Protein AF-A0A9D7ZJR4-F1 (afdb_monomer_lite)

Structure (mmCIF, N/CA/C/O backbone):
data_AF-A0A9D7ZJR4-F1
#
_entry.id   AF-A0A9D7ZJR4-F1
#
loop_
_atom_site.group_PDB
_atom_site.id
_atom_site.type_symbol
_atom_site.label_atom_id
_atom_site.label_alt_id
_atom_site.label_comp_id
_atom_site.label_asym_id
_atom_site.label_entity_id
_atom_site.label_seq_id
_atom_site.pdbx_PDB_ins_code
_atom_site.Cartn_x
_atom_site.Cartn_y
_atom_site.Cartn_z
_atom_site.occupancy
_atom_site.B_iso_or_equiv
_atom_site.auth_seq_id
_atom_site.auth_comp_id
_atom_site.auth_asym_id
_atom_site.auth_atom_id
_atom_site.pdbx_PDB_model_num
ATOM 1 N N . MET A 1 1 ? 1.059 -4.702 23.557 1.00 34.31 1 MET A N 1
ATOM 2 C CA . MET A 1 1 ? 1.125 -5.638 22.414 1.00 34.31 1 MET A CA 1
ATOM 3 C C . MET A 1 1 ? 0.296 -5.066 21.274 1.00 34.31 1 MET A C 1
ATOM 5 O O . MET A 1 1 ? -0.919 -5.073 21.374 1.00 34.31 1 MET A O 1
ATOM 9 N N . LEU A 1 2 ? 0.923 -4.542 20.220 1.00 32.50 2 LEU A N 1
ATOM 10 C CA . LEU A 1 2 ? 0.252 -4.250 18.948 1.00 32.50 2 LEU A CA 1
ATOM 11 C C . LEU A 1 2 ? 1.139 -4.828 17.847 1.00 32.50 2 LEU A C 1
ATOM 13 O O . LEU A 1 2 ? 2.051 -4.177 17.348 1.00 32.50 2 LEU A O 1
ATOM 17 N N . SER A 1 3 ? 0.919 -6.109 17.547 1.00 41.19 3 SER A N 1
ATOM 18 C CA . SER A 1 3 ? 1.530 -6.790 16.406 1.00 41.19 3 SER A CA 1
ATOM 19 C C . SER A 1 3 ? 0.849 -6.272 15.138 1.00 41.19 3 SER A C 1
ATOM 21 O O . SER A 1 3 ? -0.113 -6.853 14.638 1.00 41.19 3 SER A O 1
ATOM 23 N N . GLY A 1 4 ? 1.282 -5.097 14.675 1.00 44.19 4 GLY A N 1
ATOM 24 C CA . GLY A 1 4 ? 0.932 -4.595 13.354 1.00 44.19 4 GLY A CA 1
ATOM 25 C C . GLY A 1 4 ? 1.543 -5.540 12.331 1.00 44.19 4 GLY A C 1
ATOM 26 O O . GLY A 1 4 ? 2.764 -5.583 12.194 1.00 44.19 4 GLY A O 1
ATOM 27 N N . LYS A 1 5 ? 0.705 -6.344 11.672 1.00 51.75 5 LYS A N 1
ATOM 28 C CA . LYS A 1 5 ? 1.111 -7.249 10.596 1.00 51.75 5 LYS A CA 1
ATOM 29 C C . LYS A 1 5 ? 1.855 -6.439 9.531 1.00 51.75 5 LYS A C 1
ATOM 31 O O . LYS A 1 5 ? 1.240 -5.731 8.739 1.00 51.75 5 LYS A O 1
ATOM 36 N N . LYS A 1 6 ? 3.186 -6.520 9.546 1.00 55.81 6 LYS A N 1
ATOM 37 C CA . LYS A 1 6 ? 4.034 -5.959 8.498 1.00 55.81 6 LYS A CA 1
ATOM 38 C C . LYS A 1 6 ? 3.892 -6.859 7.281 1.00 55.81 6 LYS A C 1
ATOM 40 O O . LYS A 1 6 ? 4.330 -8.005 7.299 1.00 55.81 6 LYS A O 1
ATOM 45 N N . CYS A 1 7 ? 3.257 -6.348 6.242 1.00 61.28 7 CYS A N 1
ATOM 46 C CA . CYS A 1 7 ? 3.208 -7.013 4.949 1.00 61.28 7 CYS A CA 1
ATOM 47 C C . CYS A 1 7 ? 4.341 -6.463 4.084 1.00 61.28 7 CYS A C 1
ATOM 49 O O . CYS A 1 7 ? 4.568 -5.256 4.100 1.00 61.28 7 CYS A O 1
ATOM 51 N N . PHE A 1 8 ? 5.067 -7.338 3.384 1.00 60.34 8 PHE A N 1
ATOM 52 C CA . PHE A 1 8 ? 6.357 -7.005 2.775 1.00 60.34 8 PHE A CA 1
ATOM 53 C C . PHE A 1 8 ? 6.435 -7.373 1.288 1.00 60.34 8 PHE A C 1
ATOM 55 O O . PHE A 1 8 ? 5.998 -8.453 0.893 1.00 60.34 8 PHE A O 1
ATOM 62 N N . SER A 1 9 ? 7.031 -6.493 0.474 1.00 72.06 9 SER A N 1
ATOM 63 C CA . SER A 1 9 ? 7.387 -6.759 -0.929 1.00 72.06 9 SER A CA 1
ATOM 64 C C . SER A 1 9 ? 8.889 -6.561 -1.134 1.00 72.06 9 SER A C 1
ATOM 66 O O . SER A 1 9 ? 9.380 -5.437 -1.025 1.00 72.06 9 SER A O 1
ATOM 68 N N . SER A 1 10 ? 9.598 -7.635 -1.500 1.00 69.56 10 SER A N 1
ATOM 69 C CA . SER A 1 10 ? 11.070 -7.724 -1.485 1.00 69.56 10 SER A CA 1
ATOM 70 C C . SER A 1 10 ? 11.799 -6.713 -2.362 1.00 69.56 10 SER A C 1
ATOM 72 O O . SER A 1 10 ? 12.853 -6.227 -1.976 1.00 69.56 10 SER A O 1
ATOM 74 N N . LYS A 1 11 ? 11.242 -6.343 -3.517 1.00 81.44 11 LYS A N 1
ATOM 75 C CA . LYS A 1 11 ? 11.919 -5.419 -4.439 1.00 81.44 11 LYS A CA 1
ATOM 76 C C . LYS A 1 11 ? 12.011 -3.983 -3.915 1.00 81.44 11 LYS A C 1
ATOM 78 O O . LYS A 1 11 ? 13.012 -3.311 -4.124 1.00 81.44 11 LYS A O 1
ATOM 83 N N . PHE A 1 12 ? 10.960 -3.516 -3.251 1.00 85.44 12 PHE A N 1
ATOM 84 C CA . PHE A 1 12 ? 10.860 -2.144 -2.746 1.00 85.44 12 PHE A CA 1
ATOM 85 C C . PHE A 1 12 ? 11.123 -2.055 -1.245 1.00 85.44 12 PHE A C 1
ATOM 87 O O . PHE A 1 12 ? 11.020 -0.973 -0.679 1.00 85.44 12 PHE A O 1
ATOM 94 N N . ASN A 1 13 ? 11.364 -3.191 -0.584 1.00 87.62 13 ASN A N 1
ATOM 95 C CA . ASN A 1 13 ? 11.265 -3.317 0.867 1.00 87.62 13 ASN A CA 1
ATOM 96 C C . ASN A 1 13 ? 9.992 -2.645 1.423 1.00 87.62 13 ASN A C 1
ATOM 98 O O . ASN A 1 13 ? 10.010 -2.040 2.494 1.00 87.62 13 ASN A O 1
ATOM 102 N N . LEU A 1 14 ? 8.897 -2.705 0.651 1.00 89.69 14 LEU A N 1
ATOM 103 C CA . LEU A 1 14 ? 7.667 -1.975 0.948 1.00 89.69 14 LEU A CA 1
ATOM 104 C C . LEU A 1 14 ? 7.022 -2.585 2.187 1.00 89.69 14 LEU A C 1
ATOM 106 O O . LEU A 1 14 ? 6.764 -3.787 2.196 1.00 89.69 14 LEU A O 1
ATOM 110 N N . GLN A 1 15 ? 6.717 -1.756 3.177 1.00 91.31 15 GLN A N 1
ATOM 111 C CA . GLN A 1 15 ? 6.025 -2.143 4.400 1.00 91.31 15 GLN A CA 1
ATOM 112 C C . GLN A 1 15 ? 5.010 -1.084 4.834 1.00 91.31 15 GLN A C 1
ATOM 114 O O . GLN A 1 15 ? 5.148 0.095 4.508 1.00 91.31 15 GLN A O 1
ATOM 119 N N . VAL A 1 16 ? 4.004 -1.504 5.606 1.00 91.56 16 VAL A N 1
ATOM 120 C CA . VAL A 1 16 ? 3.135 -0.589 6.359 1.00 91.56 16 VAL A CA 1
ATOM 121 C C . VAL A 1 16 ? 3.464 -0.683 7.842 1.00 91.56 16 VAL A C 1
ATOM 123 O O . VAL A 1 16 ? 3.492 -1.772 8.417 1.00 91.56 16 VAL A O 1
ATOM 126 N N . ILE A 1 17 ? 3.701 0.474 8.452 1.00 90.44 17 ILE A N 1
ATOM 127 C CA . ILE A 1 17 ? 3.931 0.648 9.884 1.00 90.44 17 ILE A CA 1
ATOM 128 C C . ILE A 1 17 ? 2.700 1.313 10.498 1.00 90.44 17 ILE A C 1
ATOM 130 O O . ILE A 1 17 ? 2.047 2.152 9.875 1.00 90.44 17 ILE A O 1
ATOM 134 N N . THR A 1 18 ? 2.389 0.932 11.732 1.00 88.25 18 THR A N 1
ATOM 135 C CA . THR A 1 18 ? 1.334 1.549 12.535 1.00 88.25 18 THR A CA 1
ATOM 136 C C . THR A 1 18 ? 1.961 2.433 13.605 1.00 88.25 18 THR A C 1
ATOM 138 O O . THR A 1 18 ? 2.694 1.930 14.455 1.00 88.25 18 THR A O 1
ATOM 141 N N . GLU A 1 19 ? 1.634 3.724 13.590 1.00 86.19 19 GLU A N 1
ATOM 142 C CA . GLU A 1 19 ? 2.063 4.704 14.595 1.00 86.19 19 GLU A CA 1
ATOM 143 C C . GLU A 1 19 ? 0.829 5.361 15.221 1.00 86.19 19 GLU A C 1
ATOM 145 O O . GLU A 1 19 ? 0.218 6.267 14.649 1.00 86.19 19 GLU A O 1
ATOM 150 N N . GLY A 1 20 ? 0.405 4.854 16.382 1.00 85.12 20 GLY A N 1
ATOM 151 C CA . GLY A 1 20 ? -0.884 5.223 16.969 1.00 85.12 20 GLY A CA 1
ATOM 152 C C . GLY A 1 20 ? -2.046 4.840 16.044 1.00 85.12 20 GLY A C 1
ATOM 153 O O . GLY A 1 20 ? -2.171 3.682 15.639 1.00 85.12 20 GLY A O 1
ATOM 154 N N . SER A 1 21 ? -2.889 5.813 15.687 1.00 82.75 21 SER A N 1
ATOM 155 C CA . SER A 1 21 ? -3.962 5.641 14.695 1.00 82.75 21 SER A CA 1
ATOM 156 C C . SER A 1 21 ? -3.468 5.722 13.247 1.00 82.75 21 SER A C 1
ATOM 158 O O . SER A 1 21 ? -4.179 5.304 12.335 1.00 82.75 21 SER A O 1
ATOM 160 N N . ASN A 1 22 ? -2.247 6.208 13.011 1.00 87.19 22 ASN A N 1
ATOM 161 C CA . ASN A 1 22 ? -1.729 6.400 11.664 1.00 87.19 22 ASN A CA 1
ATOM 162 C C . ASN A 1 22 ? -1.242 5.085 11.050 1.00 87.19 22 ASN A C 1
ATOM 164 O O . ASN A 1 22 ? -0.804 4.154 11.737 1.00 87.19 22 ASN A O 1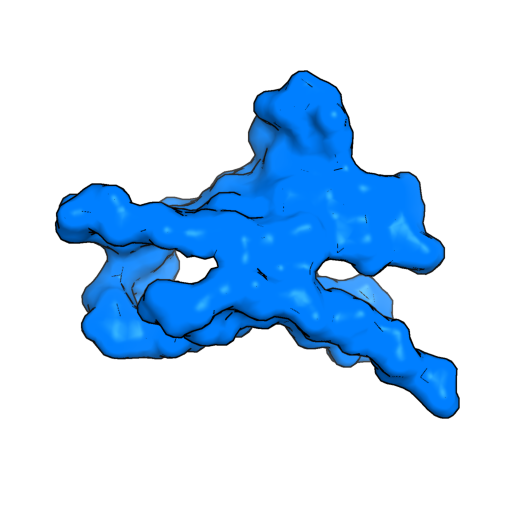
ATOM 168 N N . ARG A 1 23 ? -1.290 5.033 9.720 1.00 90.38 23 ARG A N 1
ATOM 169 C CA . ARG A 1 23 ? -0.634 4.013 8.903 1.00 90.38 23 ARG A CA 1
ATOM 170 C C . ARG A 1 23 ? 0.364 4.707 7.991 1.00 90.38 23 ARG A C 1
ATOM 172 O O . ARG A 1 23 ? 0.012 5.666 7.309 1.00 90.38 23 ARG A O 1
ATOM 179 N N . ILE A 1 24 ? 1.600 4.233 7.996 1.00 93.00 24 ILE A N 1
ATOM 180 C CA . ILE A 1 24 ? 2.702 4.811 7.229 1.00 93.00 24 ILE A CA 1
ATOM 181 C C . ILE A 1 24 ? 3.192 3.754 6.256 1.00 93.00 24 ILE A C 1
ATOM 183 O O . ILE A 1 24 ? 3.604 2.673 6.670 1.00 93.00 24 ILE A O 1
ATOM 187 N N . ALA A 1 25 ? 3.137 4.060 4.965 1.00 93.00 25 ALA A N 1
ATOM 188 C CA . ALA A 1 25 ? 3.833 3.288 3.952 1.00 93.00 25 ALA A CA 1
ATOM 189 C C . ALA A 1 25 ? 5.311 3.680 3.971 1.00 93.00 25 ALA A C 1
ATOM 191 O O . ALA A 1 25 ? 5.620 4.869 3.960 1.00 93.00 25 ALA A O 1
ATOM 192 N N . GLN A 1 26 ? 6.206 2.697 3.980 1.00 92.62 26 GLN A N 1
ATOM 193 C CA . GLN A 1 26 ? 7.652 2.888 3.895 1.00 92.62 26 GLN A CA 1
ATOM 194 C C . GLN A 1 26 ? 8.238 1.975 2.822 1.00 92.62 26 GLN A C 1
ATOM 196 O O . GLN A 1 26 ? 7.836 0.819 2.719 1.00 92.62 26 GLN A O 1
ATOM 201 N N . TRP A 1 27 ? 9.194 2.481 2.051 1.00 91.56 27 TRP A N 1
ATOM 202 C CA . TRP A 1 27 ? 9.918 1.754 1.008 1.00 91.56 27 TRP A CA 1
ATOM 203 C C . TRP A 1 27 ? 11.395 2.162 1.001 1.00 91.56 27 TRP A C 1
ATOM 205 O O . TRP A 1 27 ? 11.794 3.130 1.649 1.00 91.56 27 TRP A O 1
ATOM 215 N N . ASP A 1 28 ? 12.222 1.408 0.285 1.00 86.56 28 ASP A N 1
ATOM 216 C CA . ASP A 1 28 ? 13.621 1.756 0.057 1.00 86.56 28 ASP A CA 1
ATOM 217 C C . ASP A 1 28 ? 13.747 2.948 -0.911 1.00 86.56 28 ASP A C 1
ATOM 219 O O . ASP A 1 28 ? 13.112 2.977 -1.963 1.00 86.56 28 ASP A O 1
ATOM 223 N N . ASN A 1 29 ? 14.589 3.926 -0.567 1.00 69.00 29 ASN A N 1
ATOM 224 C CA . ASN A 1 29 ? 14.821 5.148 -1.347 1.00 69.00 29 ASN A CA 1
ATOM 225 C C . ASN A 1 29 ? 15.883 4.982 -2.444 1.00 69.00 29 ASN A C 1
ATOM 227 O O . ASN A 1 29 ? 16.337 5.968 -3.024 1.00 69.00 29 ASN A O 1
ATOM 231 N N . SER A 1 30 ? 16.325 3.752 -2.719 1.00 77.19 30 SER A N 1
ATOM 232 C CA . SER A 1 30 ? 17.185 3.456 -3.872 1.00 77.19 30 SER A CA 1
ATOM 233 C C . SER A 1 30 ? 16.519 3.831 -5.208 1.00 77.19 30 SER A C 1
ATOM 235 O O . SER A 1 30 ? 17.204 4.060 -6.208 1.00 77.19 30 SER A O 1
ATOM 237 N N . TYR A 1 31 ? 15.194 3.988 -5.214 1.00 70.94 31 TYR A N 1
ATOM 238 C CA . TYR A 1 31 ? 14.408 4.478 -6.339 1.00 70.94 31 TYR A CA 1
ATOM 239 C C . TYR A 1 31 ? 14.276 6.006 -6.287 1.00 70.94 31 TYR A C 1
ATOM 241 O O . TYR A 1 31 ? 13.781 6.564 -5.314 1.00 70.94 31 TYR A O 1
ATOM 249 N N . ARG A 1 32 ? 14.689 6.695 -7.363 1.00 76.94 32 ARG A N 1
ATOM 250 C CA . ARG A 1 32 ? 14.666 8.174 -7.455 1.00 76.94 32 ARG A CA 1
ATOM 251 C C . ARG A 1 32 ? 13.275 8.776 -7.252 1.00 76.94 32 ARG A C 1
ATOM 253 O O . ARG A 1 32 ? 13.165 9.931 -6.850 1.00 76.94 32 ARG A O 1
ATOM 260 N N . GLU A 1 33 ? 12.249 8.028 -7.641 1.00 89.38 33 GLU A N 1
ATOM 261 C CA . GLU A 1 33 ? 10.865 8.472 -7.660 1.00 89.38 33 GLU A CA 1
ATOM 262 C C . GLU A 1 33 ? 9.930 7.258 -7.684 1.00 89.38 33 GLU A C 1
ATOM 264 O O . GLU A 1 33 ? 10.124 6.350 -8.501 1.00 89.38 33 GLU A O 1
ATOM 269 N N . VAL A 1 34 ? 8.922 7.242 -6.808 1.00 91.50 34 VAL A N 1
ATOM 270 C CA . VAL A 1 34 ? 7.897 6.190 -6.774 1.00 91.50 34 VAL A CA 1
ATOM 271 C C . VAL A 1 34 ? 6.483 6.756 -6.796 1.00 91.50 34 VAL A C 1
ATOM 273 O O . VAL A 1 34 ? 6.210 7.866 -6.342 1.00 91.50 34 VAL A O 1
ATOM 276 N N . ASN A 1 35 ? 5.562 5.931 -7.268 1.00 93.00 35 ASN A N 1
ATOM 277 C CA . ASN A 1 35 ? 4.131 6.153 -7.241 1.00 93.00 35 ASN A CA 1
ATOM 278 C C . ASN A 1 35 ? 3.481 5.081 -6.371 1.00 93.00 35 ASN A C 1
ATOM 280 O O . ASN A 1 35 ? 3.819 3.897 -6.467 1.00 93.00 35 ASN A O 1
ATOM 284 N N . LEU A 1 36 ? 2.512 5.489 -5.563 1.00 94.75 36 LEU A N 1
ATOM 285 C CA . LEU A 1 36 ? 1.726 4.606 -4.719 1.00 94.75 36 LEU A CA 1
ATOM 286 C C . LEU A 1 36 ? 0.258 4.639 -5.117 1.00 94.75 36 LEU A C 1
ATOM 288 O O . LEU A 1 36 ? -0.303 5.695 -5.408 1.00 94.75 36 LEU A O 1
ATOM 292 N N . GLN A 1 37 ? -0.373 3.472 -5.069 1.00 96.00 37 GLN A N 1
ATOM 293 C CA . GLN A 1 37 ? -1.815 3.321 -5.204 1.00 96.00 37 GLN A CA 1
ATOM 294 C C . GLN A 1 37 ? -2.323 2.393 -4.115 1.00 96.00 37 GLN A C 1
ATOM 296 O O . GLN A 1 37 ? -1.778 1.308 -3.920 1.00 96.00 37 GLN A O 1
ATOM 301 N N . LEU A 1 38 ? -3.375 2.813 -3.423 1.00 96.31 38 LEU A N 1
ATOM 302 C CA . LEU A 1 38 ? -4.082 1.976 -2.471 1.00 96.31 38 LEU A CA 1
ATOM 303 C C . LEU A 1 38 ? -5.414 1.556 -3.081 1.00 96.31 38 LEU A C 1
ATOM 305 O O . LEU A 1 38 ? -6.212 2.396 -3.504 1.00 96.31 38 LEU A O 1
ATOM 309 N N . VAL A 1 39 ? -5.627 0.250 -3.123 1.00 96.06 39 VAL A N 1
ATOM 310 C CA . VAL A 1 39 ? -6.759 -0.388 -3.785 1.00 96.06 39 VAL A CA 1
ATOM 311 C C . VAL A 1 39 ? -7.574 -1.154 -2.747 1.00 96.06 39 VAL A C 1
ATOM 313 O O . VAL A 1 39 ? -6.998 -1.814 -1.882 1.00 96.06 39 VAL A O 1
ATOM 316 N N . ASP A 1 40 ? -8.900 -1.056 -2.799 1.00 94.50 40 ASP A N 1
ATOM 317 C CA . ASP A 1 40 ? -9.791 -1.834 -1.933 1.00 94.50 40 ASP A CA 1
ATOM 318 C C . ASP A 1 40 ? -9.930 -3.301 -2.389 1.00 94.50 40 ASP A C 1
ATOM 320 O O . ASP A 1 40 ? -9.401 -3.718 -3.422 1.00 94.50 40 ASP A O 1
ATOM 324 N N . ALA A 1 41 ? -10.650 -4.107 -1.605 1.00 89.19 41 ALA A N 1
ATOM 325 C CA . ALA A 1 41 ? -10.839 -5.535 -1.866 1.00 89.19 41 ALA A CA 1
ATOM 326 C C . ALA 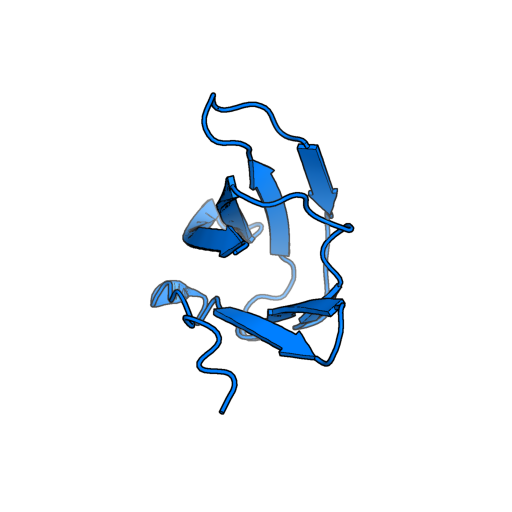A 1 41 ? -11.520 -5.859 -3.211 1.00 89.19 41 ALA A C 1
ATOM 328 O O . ALA A 1 41 ? -11.393 -6.987 -3.686 1.00 89.19 41 ALA A O 1
ATOM 329 N N . ILE A 1 42 ? -12.226 -4.901 -3.822 1.00 90.56 42 ILE A N 1
ATOM 330 C CA . ILE A 1 42 ? -12.905 -5.081 -5.114 1.00 90.56 42 ILE A CA 1
ATOM 331 C C . ILE A 1 42 ? -12.156 -4.411 -6.273 1.00 90.56 42 ILE A C 1
ATOM 333 O O . ILE A 1 42 ? -12.678 -4.334 -7.383 1.00 90.56 42 ILE A O 1
ATOM 337 N N . GLY A 1 43 ? -10.923 -3.953 -6.044 1.00 90.00 43 GLY A N 1
ATOM 338 C CA . GLY A 1 43 ? -10.061 -3.427 -7.097 1.00 90.00 43 GLY A CA 1
ATOM 339 C C . GLY A 1 43 ? -10.217 -1.929 -7.366 1.00 90.00 43 GLY A C 1
ATOM 340 O O . GLY A 1 43 ? -9.643 -1.437 -8.337 1.00 90.00 43 GLY A O 1
ATOM 341 N N . ARG A 1 44 ? -10.955 -1.179 -6.537 1.00 94.75 44 ARG A N 1
ATOM 342 C CA . ARG A 1 44 ? -11.092 0.275 -6.713 1.00 94.75 44 ARG A CA 1
ATOM 343 C C . ARG A 1 44 ? -9.927 1.006 -6.065 1.00 94.75 44 ARG A C 1
ATOM 345 O O . ARG A 1 44 ? -9.634 0.800 -4.888 1.00 94.75 44 ARG A O 1
ATOM 352 N N . THR A 1 45 ? -9.305 1.914 -6.809 1.00 95.81 45 THR A N 1
ATOM 353 C CA . THR A 1 45 ? -8.319 2.847 -6.255 1.00 95.81 45 THR A CA 1
ATOM 354 C C . THR A 1 45 ? -9.019 3.837 -5.332 1.00 95.81 45 THR A C 1
ATOM 356 O O . THR A 1 45 ? -9.839 4.631 -5.784 1.00 95.81 45 THR A O 1
ATOM 359 N N . ILE A 1 46 ? -8.682 3.801 -4.046 1.00 95.62 46 ILE A N 1
ATOM 360 C CA . I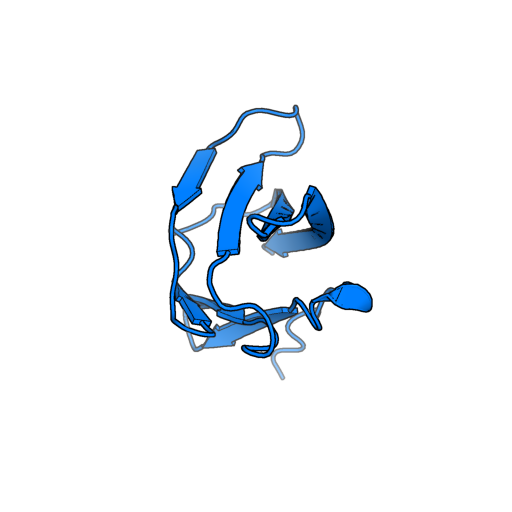LE A 1 46 ? -9.231 4.719 -3.036 1.00 95.62 46 ILE A CA 1
ATOM 361 C C . ILE A 1 46 ? -8.279 5.870 -2.716 1.00 95.62 46 ILE A C 1
ATOM 363 O O . ILE A 1 46 ? -8.692 6.891 -2.176 1.00 95.62 46 ILE A O 1
ATOM 367 N N . TRP A 1 47 ? -6.996 5.708 -3.042 1.00 96.62 47 TRP A N 1
ATOM 368 C CA . TRP A 1 47 ? -5.983 6.730 -2.839 1.00 96.62 47 TRP A CA 1
ATOM 369 C C . TRP A 1 47 ? -4.800 6.519 -3.777 1.00 96.62 47 TRP A C 1
ATOM 371 O O . TRP A 1 47 ? -4.479 5.394 -4.171 1.00 96.62 47 TRP A O 1
ATOM 381 N N . SER A 1 48 ? -4.143 7.611 -4.153 1.00 96.19 48 SER A N 1
ATOM 382 C CA . SER A 1 48 ? -2.916 7.582 -4.941 1.00 96.19 48 SER A CA 1
ATOM 383 C C . SER A 1 48 ? -2.010 8.739 -4.563 1.00 96.19 48 SER A C 1
ATOM 385 O O . SER A 1 48 ? -2.475 9.810 -4.177 1.00 96.19 48 SER A O 1
ATOM 387 N N . SER A 1 49 ? -0.711 8.526 -4.718 1.00 95.19 49 SER A N 1
ATOM 388 C CA . SER A 1 49 ? 0.293 9.571 -4.601 1.00 95.19 49 SER A CA 1
ATOM 389 C C . SER A 1 49 ? 1.380 9.331 -5.632 1.00 95.19 49 SER A C 1
ATOM 391 O O . SER A 1 49 ? 1.792 8.191 -5.849 1.00 95.19 49 SER A O 1
ATOM 393 N N . PHE A 1 50 ? 1.800 10.400 -6.298 1.00 93.44 50 PHE A N 1
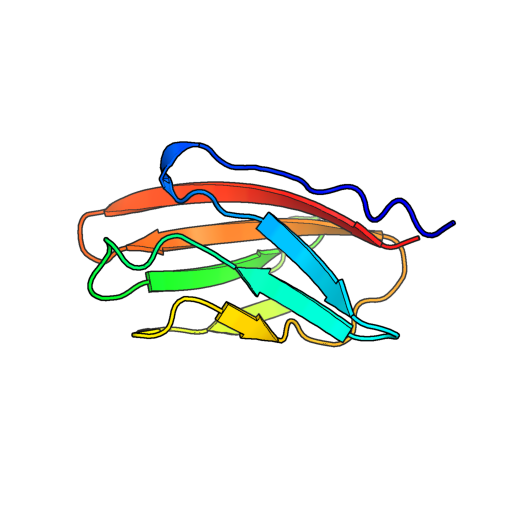ATOM 394 C CA . PHE A 1 50 ? 2.668 10.326 -7.463 1.00 93.44 50 PHE A CA 1
ATOM 395 C C . PHE A 1 50 ? 3.943 11.124 -7.238 1.00 93.44 50 PHE A C 1
ATOM 397 O O . PHE A 1 50 ? 3.950 12.112 -6.504 1.00 93.44 50 PHE A O 1
ATOM 404 N N . ASN A 1 51 ? 4.995 10.705 -7.928 1.00 92.56 51 ASN A N 1
ATOM 405 C CA . ASN A 1 51 ? 6.287 11.366 -7.992 1.00 92.56 51 ASN A CA 1
ATOM 406 C C . ASN A 1 51 ? 6.925 11.577 -6.605 1.00 92.56 51 ASN A C 1
ATOM 408 O O . ASN A 1 51 ? 7.525 12.618 -6.322 1.00 92.56 51 ASN A O 1
ATOM 412 N N . LEU A 1 52 ? 6.770 10.593 -5.713 1.00 92.50 52 LEU A N 1
ATOM 413 C CA . LEU A 1 52 ? 7.313 10.638 -4.361 1.00 92.50 52 LEU A CA 1
ATOM 414 C C . LEU A 1 52 ? 8.831 10.461 -4.404 1.00 92.50 52 LEU A C 1
ATOM 416 O O . LEU A 1 52 ? 9.332 9.418 -4.817 1.00 92.50 52 LEU A O 1
ATOM 420 N N . LYS A 1 53 ? 9.548 11.478 -3.918 1.00 91.44 53 LYS A N 1
ATOM 421 C CA . LYS A 1 53 ? 11.019 11.508 -3.760 1.00 91.44 53 LYS A CA 1
ATOM 422 C C . LYS A 1 53 ? 11.455 11.329 -2.303 1.00 91.44 53 LYS A C 1
ATOM 424 O O . LYS A 1 53 ? 12.518 11.778 -1.885 1.00 91.44 53 LYS A O 1
ATOM 429 N N . VAL A 1 54 ? 10.562 10.743 -1.518 1.00 90.88 54 VAL A N 1
ATOM 430 C CA . VAL A 1 54 ? 10.736 10.391 -0.110 1.00 90.88 54 VAL A CA 1
ATOM 431 C C . VAL A 1 54 ? 10.696 8.872 0.011 1.00 90.88 54 VAL A C 1
ATOM 433 O O . VAL A 1 54 ? 10.427 8.179 -0.965 1.00 90.88 54 VAL A O 1
ATOM 436 N N . ASN A 1 55 ? 10.930 8.354 1.211 1.00 90.56 55 ASN A N 1
ATOM 437 C CA . ASN A 1 55 ? 10.893 6.921 1.507 1.00 90.56 55 ASN A CA 1
ATOM 438 C C . ASN A 1 55 ? 9.699 6.506 2.375 1.00 90.56 55 ASN A C 1
ATOM 440 O O . ASN A 1 55 ? 9.558 5.332 2.713 1.00 90.56 55 ASN A O 1
ATOM 444 N N . THR A 1 56 ? 8.870 7.469 2.781 1.00 93.12 56 THR A N 1
ATOM 445 C CA . THR A 1 56 ? 7.675 7.231 3.583 1.00 93.12 56 THR A CA 1
ATOM 446 C C . THR A 1 56 ? 6.544 8.167 3.185 1.00 93.12 56 THR A C 1
ATOM 448 O O . THR A 1 56 ? 6.772 9.277 2.707 1.00 93.12 56 THR A O 1
ATOM 451 N N . THR A 1 57 ? 5.306 7.728 3.388 1.00 94.50 57 THR A N 1
ATOM 452 C CA . THR A 1 57 ? 4.136 8.607 3.334 1.00 94.50 57 THR A CA 1
ATOM 453 C C . THR A 1 57 ? 3.015 8.067 4.209 1.00 94.50 57 THR A C 1
ATOM 455 O O . THR A 1 57 ? 2.879 6.855 4.404 1.00 94.50 57 THR A O 1
ATOM 458 N N . LYS A 1 58 ? 2.202 8.972 4.750 1.00 94.69 58 LYS A N 1
ATOM 459 C CA . LYS A 1 58 ? 1.023 8.611 5.533 1.00 94.69 58 LYS A CA 1
ATOM 460 C C . LYS A 1 58 ? -0.089 8.152 4.586 1.00 94.69 58 LYS A C 1
ATOM 462 O O . LYS A 1 58 ? -0.421 8.842 3.625 1.00 94.69 58 LYS A O 1
ATOM 467 N N . LEU A 1 59 ? -0.665 6.989 4.874 1.00 93.81 59 LEU A N 1
ATOM 468 C CA . LEU A 1 59 ? -1.863 6.498 4.198 1.00 93.81 59 LEU A CA 1
ATOM 469 C C . LEU A 1 59 ? -3.103 7.257 4.704 1.00 93.81 59 LEU A C 1
ATOM 471 O O . LEU A 1 59 ? -3.092 7.745 5.841 1.00 93.81 59 LEU A O 1
ATOM 475 N N . PRO A 1 60 ? -4.172 7.358 3.892 1.00 93.81 60 PRO A N 1
ATOM 476 C CA . PRO A 1 60 ? -5.446 7.893 4.367 1.00 93.81 60 PRO A CA 1
ATOM 477 C C . PRO A 1 60 ? -5.970 7.078 5.555 1.00 93.81 60 PRO A C 1
ATOM 479 O O . PRO A 1 60 ? -5.530 5.953 5.800 1.00 93.81 60 PRO A O 1
ATOM 482 N N . GLU A 1 61 ? -6.928 7.635 6.291 1.00 91.69 61 GLU A N 1
ATOM 483 C CA . GLU A 1 61 ? -7.647 6.859 7.298 1.00 91.69 61 GLU A CA 1
ATOM 484 C C . GLU A 1 61 ? -8.424 5.731 6.614 1.00 91.69 61 GLU A C 1
ATOM 486 O O . GLU A 1 61 ? -9.155 5.949 5.647 1.00 91.69 61 GLU A O 1
ATOM 491 N N . LEU A 1 62 ? -8.213 4.508 7.097 1.00 89.12 62 LEU A N 1
ATOM 492 C CA . LEU A 1 62 ? -8.804 3.299 6.539 1.00 89.12 62 LEU A CA 1
ATOM 493 C C . LEU A 1 62 ? -9.781 2.706 7.540 1.00 89.12 62 LEU A C 1
ATOM 495 O O . LEU A 1 62 ? -9.482 2.614 8.731 1.00 89.12 62 LEU A O 1
ATOM 499 N N . ILE A 1 63 ? -10.925 2.265 7.031 1.00 90.81 63 ILE A N 1
ATOM 500 C CA . ILE A 1 63 ? -11.865 1.453 7.799 1.00 90.81 63 ILE A CA 1
ATOM 501 C C . ILE A 1 63 ? -11.346 0.008 7.898 1.00 90.81 63 ILE A C 1
ATOM 503 O O . ILE A 1 63 ? -10.510 -0.398 7.084 1.00 90.81 63 ILE A O 1
ATOM 507 N N . PRO A 1 64 ? -11.817 -0.786 8.874 1.00 91.69 64 PRO A N 1
ATOM 508 C CA . PRO A 1 64 ? -11.480 -2.202 8.952 1.00 91.69 64 PRO A CA 1
ATOM 509 C C . PRO A 1 64 ? -11.759 -2.932 7.634 1.00 91.69 64 PRO A C 1
ATOM 511 O O . PRO A 1 64 ? -12.823 -2.776 7.032 1.00 91.69 64 PRO A O 1
ATOM 514 N N . GLY A 1 65 ? -10.786 -3.715 7.170 1.00 91.44 65 GLY A N 1
ATOM 515 C CA . GLY A 1 65 ? -10.842 -4.348 5.858 1.00 91.44 65 GLY A CA 1
ATOM 516 C C . GLY A 1 65 ? -9.481 -4.729 5.280 1.00 91.44 65 GLY A C 1
ATOM 517 O O . GLY A 1 65 ? -8.427 -4.553 5.897 1.00 91.44 65 GLY A O 1
ATOM 518 N N . ASN A 1 66 ? -9.523 -5.272 4.063 1.00 92.94 66 ASN A N 1
ATOM 519 C CA . ASN A 1 66 ? -8.346 -5.653 3.290 1.00 92.94 66 ASN A CA 1
ATOM 520 C C . ASN A 1 66 ? -8.124 -4.660 2.146 1.00 92.94 66 ASN A C 1
ATOM 522 O O . ASN A 1 66 ? -9.037 -4.389 1.366 1.00 92.94 66 ASN A O 1
ATOM 526 N N . TYR A 1 67 ? -6.886 -4.195 2.017 1.00 94.00 67 TYR A N 1
ATOM 527 C CA . TYR A 1 67 ? -6.445 -3.302 0.951 1.00 94.00 67 TYR A CA 1
ATOM 528 C C . TYR A 1 67 ? -5.174 -3.832 0.298 1.00 94.00 67 TYR A C 1
ATOM 530 O O . TYR A 1 67 ? -4.435 -4.611 0.895 1.00 94.00 67 TYR A O 1
ATOM 538 N N . ILE A 1 68 ? -4.877 -3.382 -0.912 1.00 94.31 68 ILE A N 1
ATOM 539 C CA . ILE A 1 68 ? -3.609 -3.649 -1.587 1.00 94.31 68 ILE A CA 1
ATOM 540 C C . ILE A 1 68 ? -2.900 -2.318 -1.784 1.00 94.31 68 ILE A C 1
ATOM 542 O O . ILE A 1 68 ? -3.418 -1.434 -2.462 1.00 94.31 68 ILE A O 1
ATOM 546 N N . LEU A 1 69 ? -1.709 -2.183 -1.205 1.00 95.06 69 LEU A N 1
ATOM 547 C CA . LEU A 1 69 ? -0.819 -1.067 -1.496 1.00 95.06 69 LEU A CA 1
ATOM 548 C C . LEU A 1 69 ? 0.134 -1.487 -2.609 1.00 95.06 69 LEU A C 1
ATOM 550 O O . LEU A 1 69 ? 0.949 -2.389 -2.419 1.00 95.06 69 LEU A O 1
ATOM 554 N N . CYS A 1 70 ? 0.024 -0.829 -3.753 1.00 92.31 70 CYS A N 1
ATOM 555 C CA . CYS A 1 70 ? 0.898 -0.985 -4.902 1.00 92.31 70 CYS A CA 1
ATOM 556 C C . CYS A 1 70 ? 1.929 0.141 -4.914 1.00 92.31 70 CYS A C 1
ATOM 558 O O . CYS A 1 70 ? 1.576 1.304 -4.735 1.00 92.31 70 CYS A O 1
ATOM 560 N N . VAL A 1 71 ? 3.180 -0.205 -5.196 1.00 91.88 71 VAL A N 1
ATOM 561 C CA . VAL A 1 71 ? 4.266 0.732 -5.482 1.00 91.88 71 VAL A CA 1
ATOM 562 C C . VAL A 1 71 ? 4.798 0.461 -6.877 1.00 91.88 71 VAL A C 1
ATOM 564 O O . VAL A 1 71 ? 4.909 -0.697 -7.289 1.00 91.88 71 VAL A O 1
ATOM 567 N N . HIS A 1 72 ? 5.114 1.513 -7.617 1.00 89.94 72 HIS A N 1
ATOM 568 C CA . HIS A 1 72 ? 5.879 1.392 -8.846 1.00 89.94 72 HIS A CA 1
ATOM 569 C C . HIS A 1 72 ? 6.827 2.566 -9.025 1.00 89.94 72 HIS A C 1
ATOM 571 O O . HIS A 1 72 ? 6.530 3.669 -8.575 1.00 89.94 72 HIS A O 1
ATOM 577 N N . ASP A 1 73 ? 7.960 2.332 -9.673 1.00 88.94 73 ASP A N 1
ATOM 578 C CA . ASP A 1 73 ? 8.885 3.397 -10.048 1.00 88.94 73 ASP A CA 1
ATOM 579 C C . ASP A 1 73 ? 8.716 3.794 -11.521 1.00 88.94 73 ASP A C 1
ATOM 581 O O . ASP A 1 73 ? 7.961 3.186 -12.290 1.00 88.94 73 ASP A O 1
ATOM 585 N N . LYS A 1 74 ? 9.451 4.835 -11.914 1.00 83.38 74 LYS A N 1
ATOM 586 C CA . LYS A 1 74 ? 9.515 5.325 -13.296 1.00 83.38 74 LYS A CA 1
ATOM 587 C C . LYS A 1 74 ? 10.136 4.327 -14.284 1.00 83.38 74 LYS A C 1
ATOM 589 O O . LYS A 1 74 ? 9.939 4.464 -15.486 1.00 83.38 74 LYS A O 1
ATOM 594 N N . ASP A 1 75 ? 10.893 3.352 -13.782 1.00 84.56 75 ASP A N 1
ATOM 595 C CA . ASP A 1 75 ? 11.614 2.356 -14.580 1.00 84.56 75 ASP A CA 1
ATOM 596 C C . ASP A 1 75 ? 10.755 1.090 -14.803 1.00 84.56 75 ASP A C 1
ATOM 598 O O . ASP A 1 75 ? 11.208 0.101 -15.379 1.00 84.56 75 ASP A O 1
ATOM 602 N N . GLY A 1 76 ? 9.484 1.124 -14.381 1.00 81.81 76 GLY A N 1
ATOM 603 C CA . GLY A 1 76 ? 8.500 0.065 -14.589 1.00 81.81 76 GLY A CA 1
ATOM 604 C C . GLY A 1 76 ? 8.545 -1.050 -13.545 1.00 81.81 76 GLY A C 1
ATOM 605 O O . GLY A 1 76 ? 7.790 -2.020 -13.650 1.00 81.81 76 GLY A O 1
ATOM 606 N N . ASN A 1 77 ? 9.379 -0.925 -12.514 1.00 86.00 77 ASN A N 1
ATOM 607 C CA . ASN A 1 77 ? 9.418 -1.866 -11.407 1.00 86.00 77 ASN A CA 1
ATOM 608 C C . ASN A 1 77 ? 8.144 -1.732 -10.576 1.00 86.00 77 ASN A C 1
ATOM 610 O O . ASN A 1 77 ? 7.662 -0.628 -10.346 1.00 86.00 77 ASN A O 1
ATOM 614 N N . ARG A 1 78 ? 7.593 -2.858 -10.108 1.00 87.69 78 ARG A N 1
ATOM 615 C CA . ARG A 1 78 ? 6.352 -2.883 -9.320 1.00 87.69 78 ARG A CA 1
ATOM 616 C C . ARG A 1 78 ? 6.492 -3.767 -8.090 1.00 87.69 78 ARG A C 1
ATOM 618 O O . ARG A 1 78 ? 7.174 -4.790 -8.130 1.00 87.69 78 ARG A O 1
ATOM 625 N N . GLY A 1 79 ? 5.830 -3.375 -7.014 1.00 88.44 79 GLY A N 1
ATOM 626 C CA . GLY A 1 79 ? 5.693 -4.137 -5.780 1.00 88.44 79 GLY A CA 1
ATOM 627 C C . GLY A 1 79 ? 4.288 -3.966 -5.220 1.00 88.44 79 GLY A C 1
ATOM 628 O O . GLY A 1 79 ? 3.609 -2.986 -5.523 1.00 88.44 79 GLY A O 1
ATOM 629 N N . LYS A 1 80 ? 3.828 -4.923 -4.416 1.00 90.56 80 LYS A N 1
ATOM 630 C CA . LYS A 1 80 ? 2.547 -4.789 -3.721 1.00 90.56 80 LYS A CA 1
ATOM 631 C C . LYS A 1 80 ? 2.536 -5.538 -2.404 1.00 90.56 80 LYS A C 1
ATOM 633 O O . LYS A 1 80 ? 3.173 -6.581 -2.288 1.00 90.56 80 LYS A O 1
ATOM 638 N N . ILE A 1 81 ? 1.764 -5.035 -1.452 1.00 92.12 81 ILE A N 1
ATOM 639 C CA . ILE A 1 81 ? 1.525 -5.695 -0.169 1.00 92.12 81 ILE A CA 1
ATOM 640 C C . ILE A 1 81 ? 0.040 -5.651 0.181 1.00 92.12 81 ILE A C 1
ATOM 642 O O . ILE A 1 81 ? -0.655 -4.687 -0.137 1.00 92.12 81 ILE A O 1
ATOM 646 N N . LEU A 1 82 ? -0.443 -6.704 0.841 1.00 91.31 82 LEU A N 1
ATOM 647 C CA . LEU A 1 82 ? -1.753 -6.694 1.487 1.00 91.31 82 LEU A CA 1
ATOM 648 C C . LEU A 1 82 ? -1.674 -5.789 2.720 1.00 91.31 82 LEU A C 1
ATOM 650 O O . LEU A 1 82 ? -0.734 -5.896 3.490 1.00 91.31 82 LEU A O 1
ATOM 654 N N . VAL A 1 83 ? -2.650 -4.931 2.952 1.00 90.31 83 VAL A N 1
ATOM 655 C CA . VAL A 1 83 ? -2.757 -4.118 4.164 1.00 90.31 83 VAL A CA 1
ATOM 656 C C . VAL A 1 83 ? -4.046 -4.528 4.855 1.00 90.31 83 VAL A C 1
ATOM 658 O O . VAL A 1 83 ? -5.131 -4.327 4.314 1.00 90.31 83 VAL A O 1
ATOM 661 N N . GLN A 1 84 ? -3.919 -5.152 6.025 1.00 89.38 84 GLN A N 1
ATOM 662 C CA . GLN A 1 84 ? -5.061 -5.572 6.835 1.00 89.38 84 GLN A CA 1
ATOM 663 C C . GLN A 1 84 ? -5.288 -4.554 7.946 1.00 89.38 84 GLN A C 1
ATOM 665 O O . GLN A 1 84 ? -4.387 -4.293 8.747 1.00 89.38 84 GLN A O 1
ATOM 670 N N . ILE A 1 85 ? -6.489 -3.991 7.986 1.00 87.56 85 ILE A N 1
ATOM 671 C CA . ILE A 1 85 ? -6.941 -3.089 9.039 1.00 87.56 85 ILE A CA 1
ATOM 672 C C . ILE A 1 85 ? -7.952 -3.861 9.884 1.00 87.56 85 ILE A C 1
ATOM 674 O O . ILE A 1 85 ? -8.953 -4.338 9.351 1.00 87.56 85 ILE A O 1
ATOM 678 N N . ASN A 1 86 ? -7.642 -4.018 11.173 1.00 83.00 86 ASN A N 1
ATOM 679 C CA . ASN A 1 86 ? -8.514 -4.642 12.170 1.00 83.00 86 ASN A CA 1
ATOM 680 C C . ASN A 1 86 ? -9.260 -3.568 12.955 1.00 83.00 86 ASN A C 1
ATOM 682 O O . ASN A 1 86 ? -8.637 -2.501 13.177 1.00 83.00 86 ASN A O 1
#

pLDDT: mean 85.56, std 13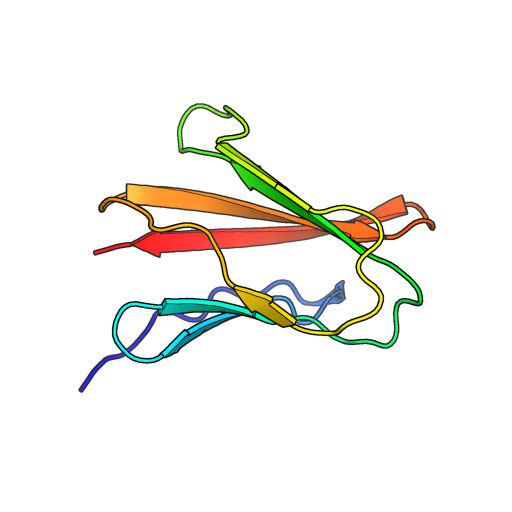.83, range [32.5, 96.62]

Sequence (86 aa):
MLSGKKCFSSKFNLQVITEGSNRIAQWDNSYREVNLQ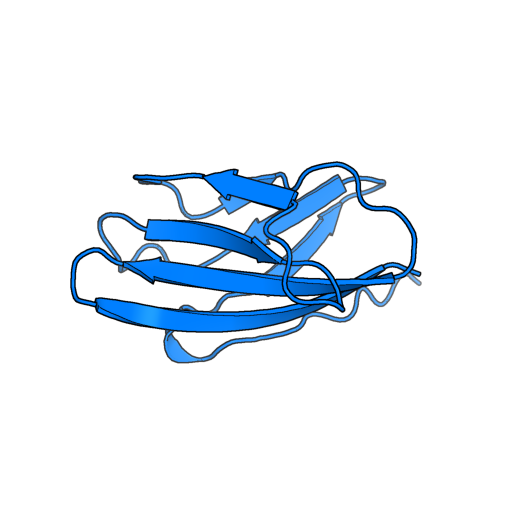LVDAIGRTIWSSFNLKVNTTKLPELIPGNYILCVHDKDGNRGKILVQIN

Secondary structure (DSSP, 8-state):
--------BTTTTBEEEEETTEEEEE--TTSS-EEEEEEETTS-EEEEEEEE-SSEEEPPP--SEEEEEEEEETTS-EEEEEEEE-

Foldseek 3Di:
DDPQPWWAWPVFRWTWDDDPQWIKTFTDLPAQFKKKFKAFPVGDTPDIDGRDRDGMDIDPRDDAHWIKIKMDGPVGDITITIHGDD

Radius of gyration: 12.14 Å; chains: 1; bounding box: 30×19×37 Å